Protein AF-A0A3Q1IW17-F1 (afdb_monomer_lite)

Secondary structure (DSSP, 8-state):
-EEEEEEE--TTT-EEEEEEEEETTEEEEESSGGGGGG--SEEEEGGG--------TTS-----

Sequence (64 aa):
MEGVLYKWTNYMSGWQPRWFILENGVISYYDSEEDVGKGSKGSIKMSVCDIKGVHDPGWPEVEP

Organism: Anabas testudineus (NCBI:txid64144)

Structure (mmCIF, N/CA/C/O backbone):
data_AF-A0A3Q1IW17-F1
#
_entry.id   AF-A0A3Q1IW17-F1
#
loop_
_atom_site.group_PDB
_atom_site.id
_atom_site.type_symbol
_atom_site.label_atom_id
_atom_site.label_alt_id
_atom_site.label_comp_id
_atom_site.label_asym_id
_atom_site.label_entity_id
_atom_site.label_seq_id
_atom_site.pdbx_PDB_ins_code
_atom_site.Cartn_x
_atom_site.Cartn_y
_atom_site.Cartn_z
_atom_site.occupancy
_atom_site.B_iso_or_equiv
_atom_site.auth_seq_id
_atom_site.auth_comp_id
_atom_site.auth_asym_id
_atom_site.auth_atom_id
_atom_site.pdbx_PDB_model_num
ATOM 1 N N . MET A 1 1 ? -9.566 -0.584 9.080 1.00 93.94 1 MET A N 1
ATOM 2 C CA . MET A 1 1 ? -8.247 -0.887 9.689 1.00 93.94 1 MET A CA 1
ATOM 3 C C . MET A 1 1 ? -7.286 0.160 9.183 1.00 93.94 1 MET A C 1
ATOM 5 O O . MET A 1 1 ? -7.329 0.441 7.992 1.00 93.94 1 MET A O 1
ATOM 9 N N . GLU A 1 2 ? -6.467 0.735 10.051 1.00 97.31 2 GLU A N 1
ATOM 10 C CA . GLU A 1 2 ? -5.555 1.817 9.685 1.00 97.31 2 GLU A CA 1
ATOM 11 C C . GLU A 1 2 ? -4.230 1.711 10.434 1.00 97.31 2 GLU A C 1
ATOM 13 O O . GLU A 1 2 ? -4.155 1.045 11.469 1.00 97.31 2 GLU A O 1
ATOM 18 N N . GLY A 1 3 ? -3.180 2.306 9.873 1.00 97.81 3 GLY A N 1
ATOM 19 C CA . GLY A 1 3 ? -1.856 2.297 10.482 1.00 97.81 3 GLY A CA 1
ATOM 20 C C . GLY A 1 3 ? -0.734 2.656 9.516 1.00 97.81 3 GLY A C 1
ATOM 21 O O . GLY A 1 3 ? -0.935 2.818 8.310 1.00 97.81 3 GLY A O 1
ATOM 22 N N . VAL A 1 4 ? 0.479 2.758 10.059 1.00 97.56 4 VAL A N 1
ATOM 23 C CA . VAL A 1 4 ? 1.687 3.020 9.271 1.00 97.56 4 VAL A CA 1
ATOM 24 C C . VAL A 1 4 ? 2.182 1.731 8.622 1.00 97.56 4 VAL A C 1
ATOM 26 O O . VAL A 1 4 ? 2.451 0.749 9.310 1.00 97.56 4 VAL A O 1
ATOM 29 N N . LEU A 1 5 ? 2.378 1.762 7.303 1.00 96.94 5 LEU A N 1
ATOM 30 C CA . LEU A 1 5 ? 3.155 0.757 6.573 1.00 96.94 5 LEU A CA 1
ATOM 31 C C . LEU A 1 5 ? 4.258 1.445 5.769 1.00 96.94 5 LEU A C 1
ATOM 33 O O . LEU A 1 5 ? 4.132 2.605 5.368 1.00 96.94 5 LEU A O 1
ATOM 37 N N . TYR A 1 6 ? 5.332 0.713 5.487 1.00 95.25 6 TYR A N 1
ATOM 38 C CA . TYR A 1 6 ? 6.382 1.194 4.598 1.00 95.25 6 TYR A CA 1
ATOM 3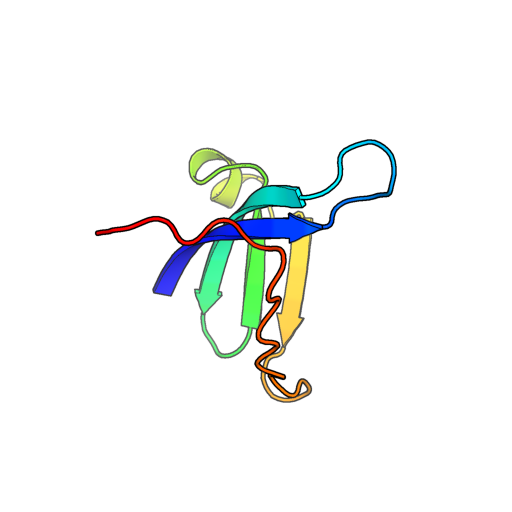9 C C . TYR A 1 6 ? 6.002 0.938 3.142 1.00 95.25 6 TYR A C 1
ATOM 41 O O . TYR A 1 6 ? 5.659 -0.177 2.753 1.00 95.25 6 TYR A O 1
ATOM 49 N N . LYS A 1 7 ? 6.096 1.981 2.315 1.00 95.00 7 LYS A N 1
ATOM 50 C CA . LYS A 1 7 ? 5.858 1.921 0.872 1.00 95.00 7 LYS A CA 1
ATOM 51 C C . LYS A 1 7 ? 7.118 2.306 0.112 1.00 95.00 7 LYS A C 1
ATOM 53 O O . LYS A 1 7 ? 7.673 3.377 0.347 1.00 95.00 7 LYS A O 1
ATOM 58 N N . TRP A 1 8 ? 7.516 1.493 -0.866 1.00 93.69 8 TRP A N 1
ATOM 59 C CA . TRP A 1 8 ? 8.534 1.896 -1.830 1.00 93.69 8 TRP A CA 1
ATOM 60 C C . TRP A 1 8 ? 7.973 3.017 -2.712 1.00 93.69 8 TRP A C 1
ATOM 62 O O . TRP A 1 8 ? 6.926 2.880 -3.361 1.00 93.69 8 TRP A O 1
ATOM 72 N N . THR A 1 9 ? 8.619 4.177 -2.669 1.00 92.31 9 THR A N 1
ATOM 73 C CA . THR A 1 9 ? 8.132 5.391 -3.335 1.00 92.31 9 THR A CA 1
ATOM 74 C C . THR A 1 9 ? 8.814 5.610 -4.676 1.00 92.31 9 THR A C 1
ATOM 76 O O . THR A 1 9 ? 8.124 5.788 -5.676 1.00 92.31 9 THR A O 1
ATOM 79 N N . ASN A 1 10 ? 10.145 5.575 -4.705 1.00 93.44 10 ASN A N 1
ATOM 80 C CA . ASN A 1 10 ? 10.987 5.667 -5.896 1.00 93.44 10 ASN A CA 1
ATOM 81 C C . ASN A 1 10 ? 12.437 5.275 -5.533 1.00 93.44 10 ASN A C 1
ATOM 83 O O . ASN A 1 10 ? 12.735 5.027 -4.368 1.00 93.44 10 ASN A O 1
ATOM 87 N N . TYR A 1 11 ? 13.345 5.255 -6.514 1.00 91.12 11 TYR A N 1
ATOM 88 C CA . TYR A 1 11 ? 14.758 4.906 -6.298 1.00 91.12 11 TYR A CA 1
ATOM 89 C C . TYR A 1 11 ? 15.537 5.873 -5.393 1.00 91.12 11 TYR A C 1
ATOM 91 O O . TYR A 1 11 ? 16.500 5.451 -4.766 1.00 91.12 11 TYR A O 1
ATOM 99 N N . MET A 1 12 ? 15.144 7.147 -5.326 1.00 93.56 12 MET A N 1
ATOM 100 C CA . MET A 1 12 ? 15.856 8.168 -4.547 1.00 93.56 12 MET A CA 1
ATOM 101 C C . MET A 1 12 ? 15.447 8.155 -3.070 1.00 93.56 12 MET A C 1
ATOM 103 O O . MET A 1 12 ? 16.285 8.314 -2.192 1.00 93.56 12 MET A O 1
ATOM 107 N N . SER A 1 13 ? 14.154 7.981 -2.790 1.00 91.31 13 SER A N 1
ATOM 108 C CA . SER A 1 13 ? 13.582 8.030 -1.438 1.00 91.31 13 SER A CA 1
ATOM 109 C C . SER A 1 13 ? 13.367 6.645 -0.824 1.00 91.31 13 SER A C 1
ATOM 111 O O . SER A 1 13 ? 13.201 6.532 0.386 1.00 91.31 13 SER A O 1
ATOM 113 N N . GLY A 1 14 ? 13.346 5.588 -1.635 1.00 95.31 14 GLY A N 1
ATOM 114 C CA . GLY A 1 14 ? 13.183 4.211 -1.182 1.00 95.31 14 GLY A CA 1
ATOM 115 C C . GLY A 1 14 ? 11.877 3.946 -0.424 1.00 95.31 14 GLY A C 1
ATOM 116 O O . GLY A 1 14 ? 10.808 4.462 -0.783 1.00 95.31 14 GLY A O 1
ATOM 117 N N . TRP A 1 15 ? 11.968 3.107 0.612 1.00 94.25 15 TRP A N 1
ATOM 118 C CA . TRP A 1 15 ? 10.879 2.811 1.544 1.00 94.25 15 TRP A CA 1
ATOM 119 C C . TRP A 1 15 ? 10.606 4.012 2.447 1.00 94.25 15 TRP A C 1
ATOM 121 O O . TRP A 1 15 ? 11.499 4.500 3.130 1.00 94.25 15 TRP A O 1
ATOM 131 N N . GLN A 1 16 ? 9.359 4.470 2.471 1.00 96.12 16 GLN A N 1
ATOM 132 C CA . GLN A 1 16 ? 8.918 5.581 3.311 1.00 96.12 16 GLN A CA 1
ATOM 133 C C . GLN A 1 16 ? 7.676 5.165 4.105 1.00 96.12 16 GLN A C 1
ATOM 135 O O . GLN A 1 16 ? 6.831 4.454 3.546 1.00 96.12 16 GLN A O 1
ATOM 140 N N . PRO A 1 17 ? 7.535 5.594 5.370 1.00 96.88 17 PRO A N 1
ATOM 141 C CA . PRO A 1 17 ? 6.318 5.356 6.133 1.00 96.88 17 PRO A CA 1
ATOM 142 C C . PRO A 1 17 ? 5.158 6.127 5.496 1.00 96.88 17 PRO A C 1
ATOM 144 O O . PRO A 1 17 ? 5.307 7.286 5.105 1.00 96.88 17 PRO A O 1
ATOM 147 N N . ARG A 1 18 ? 4.004 5.476 5.365 1.00 97.62 18 ARG A N 1
ATOM 148 C CA . ARG A 1 18 ? 2.753 6.075 4.890 1.00 97.62 18 ARG A CA 1
ATOM 149 C C . ARG A 1 18 ? 1.611 5.605 5.766 1.00 97.62 18 ARG A C 1
ATOM 151 O O . ARG A 1 18 ? 1.619 4.462 6.221 1.00 97.62 18 ARG A O 1
ATOM 158 N N . TRP A 1 19 ? 0.631 6.476 5.970 1.00 98.12 19 TRP A N 1
ATOM 159 C CA . TRP A 1 19 ? -0.603 6.092 6.640 1.00 98.12 19 TRP A CA 1
ATOM 160 C C . TRP A 1 19 ? -1.498 5.361 5.648 1.00 98.12 19 TRP A C 1
ATOM 162 O O . TRP A 1 19 ? -1.811 5.904 4.587 1.00 98.12 19 TRP A O 1
ATOM 172 N N . PHE A 1 20 ? -1.880 4.131 5.969 1.00 98.25 20 PHE A N 1
ATOM 173 C CA . PHE A 1 20 ? -2.775 3.321 5.159 1.00 98.25 20 PHE A CA 1
ATOM 174 C C . PHE A 1 20 ? -4.114 3.156 5.857 1.00 98.25 20 PHE A C 1
ATOM 176 O O . PHE A 1 20 ? -4.165 2.917 7.0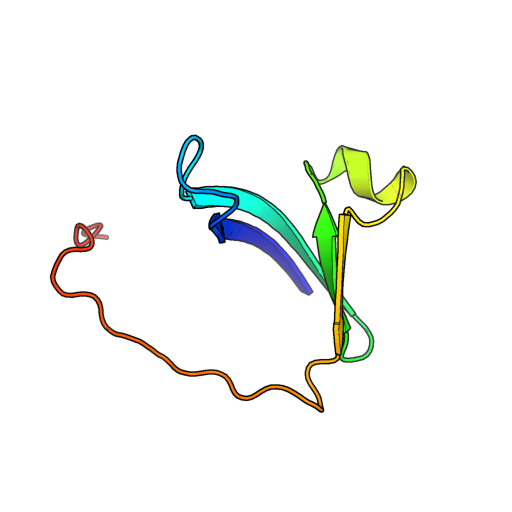59 1.00 98.25 20 PHE A O 1
ATOM 183 N N . ILE A 1 21 ? -5.186 3.213 5.074 1.00 98.19 21 ILE A N 1
ATOM 184 C CA . ILE A 1 21 ? -6.541 2.886 5.509 1.00 98.19 21 ILE A CA 1
ATOM 185 C C . ILE A 1 21 ? -7.063 1.789 4.586 1.00 98.19 21 ILE A C 1
ATOM 187 O O . ILE A 1 21 ? -7.074 1.939 3.365 1.00 98.19 21 ILE A O 1
ATOM 191 N N . LEU A 1 22 ? -7.483 0.673 5.178 1.00 97.75 22 LEU A N 1
ATOM 192 C CA . LEU A 1 22 ? -8.241 -0.379 4.514 1.00 97.75 22 LEU A CA 1
ATOM 193 C C . LEU A 1 22 ? -9.709 -0.242 4.909 1.00 97.75 22 LEU A C 1
ATOM 195 O O . LEU A 1 22 ? -10.083 -0.512 6.060 1.00 97.75 22 LEU A O 1
ATOM 199 N N . GLU A 1 23 ? -10.525 0.138 3.932 1.00 97.31 23 GLU A N 1
ATOM 200 C CA . GLU A 1 23 ? -11.960 0.346 4.083 1.00 97.31 23 GLU A CA 1
ATOM 201 C C . GLU A 1 23 ? -12.692 -0.126 2.818 1.00 97.31 23 GLU A C 1
ATOM 203 O O . GLU A 1 23 ? -12.234 0.084 1.698 1.00 97.31 23 GLU A O 1
ATOM 208 N N . ASN A 1 24 ? -13.829 -0.811 2.980 1.00 96.44 24 ASN A N 1
ATOM 209 C CA . ASN A 1 24 ? -14.683 -1.255 1.866 1.00 96.44 24 ASN A CA 1
ATOM 210 C C . ASN A 1 24 ? -13.947 -2.056 0.767 1.00 96.44 24 ASN A C 1
ATOM 212 O O . ASN A 1 24 ? -14.278 -1.978 -0.418 1.00 96.44 24 ASN A O 1
ATOM 216 N N . GLY A 1 25 ? -12.931 -2.837 1.152 1.00 96.50 25 GLY A N 1
ATOM 217 C CA . GLY A 1 25 ? -12.124 -3.632 0.220 1.00 96.50 25 GLY A CA 1
ATOM 218 C C . GLY A 1 25 ? -11.173 -2.808 -0.656 1.00 96.50 25 GLY A C 1
ATOM 219 O O . GLY A 1 25 ? -10.634 -3.340 -1.627 1.00 96.50 25 GLY A O 1
ATOM 220 N N . VAL A 1 26 ? -10.959 -1.532 -0.333 1.00 97.94 26 VAL A N 1
ATOM 221 C CA . VAL A 1 26 ? -9.983 -0.646 -0.966 1.00 97.94 26 VAL A CA 1
ATOM 222 C C . VAL A 1 26 ? -8.929 -0.271 0.066 1.00 97.94 26 VAL A C 1
ATOM 224 O O . VAL A 1 26 ? -9.254 0.121 1.184 1.00 97.94 26 VAL A O 1
ATOM 227 N N . ILE A 1 27 ? -7.661 -0.413 -0.308 1.00 97.69 27 ILE A N 1
ATOM 228 C CA . ILE A 1 27 ? -6.544 0.094 0.479 1.00 97.69 27 ILE A CA 1
ATOM 229 C C . ILE A 1 27 ? -6.090 1.432 -0.107 1.00 97.69 27 ILE A C 1
ATOM 231 O O . ILE A 1 27 ? -5.725 1.515 -1.281 1.00 97.69 27 ILE A O 1
ATOM 235 N N . SER A 1 28 ? -6.126 2.480 0.705 1.00 98.00 28 SER A N 1
ATOM 236 C CA . SER A 1 28 ? -5.739 3.846 0.346 1.00 98.00 28 SER A CA 1
ATOM 237 C C . SER A 1 28 ? -4.558 4.293 1.198 1.00 98.00 28 SER A C 1
ATOM 239 O O . SER A 1 28 ? -4.424 3.843 2.335 1.00 98.00 28 SER A O 1
ATOM 241 N N . TYR A 1 29 ? -3.699 5.169 0.667 1.00 97.94 29 TYR A N 1
ATOM 242 C CA . TYR A 1 29 ? -2.572 5.712 1.431 1.00 97.94 29 TYR A CA 1
ATOM 243 C C . TYR A 1 29 ? -2.447 7.233 1.361 1.00 97.94 29 TYR A C 1
ATOM 245 O O . TYR A 1 29 ? -2.826 7.875 0.373 1.00 97.94 29 TYR A O 1
ATOM 253 N N . TYR A 1 30 ? -1.857 7.782 2.418 1.00 98.00 30 TYR A N 1
ATOM 254 C CA . TYR A 1 30 ? -1.681 9.207 2.676 1.00 98.00 30 TYR A CA 1
ATOM 255 C C . TYR A 1 30 ? -0.245 9.486 3.136 1.00 98.00 30 TYR A C 1
ATOM 257 O O . TYR A 1 30 ? 0.496 8.564 3.497 1.00 98.00 30 TYR A O 1
ATOM 265 N N . ASP A 1 31 ? 0.171 10.753 3.082 1.00 96.56 31 ASP A N 1
ATOM 266 C CA . ASP A 1 31 ? 1.495 11.149 3.570 1.00 96.56 31 ASP A CA 1
ATOM 267 C C . ASP A 1 31 ? 1.592 10.966 5.098 1.00 96.56 31 ASP A C 1
ATOM 269 O O . ASP A 1 31 ? 2.571 10.383 5.562 1.00 96.56 31 ASP A O 1
ATOM 273 N N . SER A 1 32 ? 0.549 11.353 5.842 1.00 96.94 32 SER A N 1
ATOM 274 C CA . SER A 1 32 ? 0.365 11.124 7.283 1.00 96.94 32 SER A CA 1
ATOM 275 C C . SER A 1 32 ? -1.119 10.887 7.633 1.00 96.94 32 SER A C 1
ATOM 277 O O . SER A 1 32 ? -1.991 11.020 6.772 1.00 96.94 32 SER A O 1
ATOM 279 N N . GLU A 1 33 ? -1.416 10.546 8.891 1.00 97.31 33 GLU A N 1
ATOM 280 C CA . GLU A 1 33 ? -2.793 10.426 9.410 1.00 97.31 33 GLU A CA 1
ATOM 281 C C . GLU A 1 33 ? -3.570 11.754 9.303 1.00 97.31 33 GLU A C 1
ATOM 283 O O . GLU A 1 33 ? -4.732 11.785 8.904 1.00 97.31 33 GLU A O 1
ATOM 288 N N . GLU A 1 34 ? -2.904 12.882 9.552 1.00 97.06 34 GLU A N 1
ATOM 289 C CA . GLU A 1 34 ? -3.489 14.228 9.463 1.00 97.06 34 GLU A CA 1
ATOM 290 C C . GLU A 1 34 ? -3.884 14.609 8.024 1.00 97.06 34 GLU A C 1
ATOM 292 O O . GLU A 1 34 ? -4.747 15.462 7.797 1.00 97.06 34 GLU A O 1
ATOM 297 N N . ASP A 1 35 ? -3.266 13.968 7.028 1.00 96.94 35 ASP A N 1
ATOM 298 C CA . ASP A 1 35 ? -3.508 14.2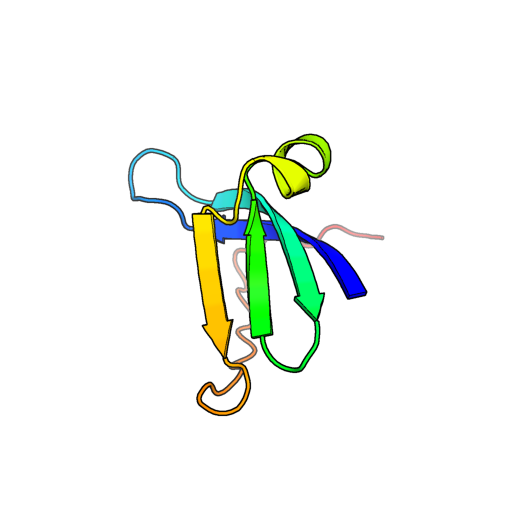27 5.611 1.00 96.94 35 ASP A CA 1
ATOM 299 C C . ASP A 1 35 ? -4.710 13.457 5.044 1.00 96.94 35 ASP A C 1
ATOM 301 O O . ASP A 1 35 ? -5.066 13.664 3.881 1.00 96.94 35 ASP A O 1
ATOM 305 N N . VAL A 1 36 ? -5.389 12.624 5.842 1.00 95.06 36 VAL A N 1
ATOM 306 C CA . VAL A 1 36 ? -6.562 11.849 5.393 1.00 95.06 36 VAL A CA 1
ATOM 307 C C . VAL A 1 36 ? -7.653 12.758 4.817 1.00 95.06 36 VAL A C 1
ATOM 309 O O . VAL A 1 36 ? -8.203 12.479 3.749 1.00 95.06 36 VAL A O 1
ATOM 312 N N . GLY A 1 37 ? -7.892 13.911 5.451 1.00 93.75 37 GLY A N 1
ATOM 313 C CA . GLY A 1 37 ? -8.857 14.912 4.982 1.00 93.75 37 GLY A CA 1
ATOM 314 C C . GLY A 1 37 ? -8.439 15.672 3.715 1.00 93.75 37 GLY A C 1
ATOM 315 O O . GLY A 1 37 ? -9.277 16.321 3.093 1.00 93.75 37 GLY A O 1
ATOM 316 N N . LYS A 1 38 ? -7.165 15.597 3.306 1.00 94.31 38 LYS A N 1
ATOM 317 C CA . LYS A 1 38 ? -6.629 16.284 2.113 1.00 94.31 38 LYS A CA 1
ATOM 318 C C . LYS A 1 38 ? -6.748 15.446 0.837 1.00 94.31 38 LYS A C 1
ATOM 320 O O . LYS A 1 38 ? -6.491 15.954 -0.254 1.00 94.31 38 LYS A O 1
ATOM 325 N N . GLY A 1 39 ? -7.158 14.185 0.968 1.00 93.62 39 GLY A N 1
ATOM 326 C CA . GLY A 1 39 ? -7.347 13.252 -0.138 1.00 93.62 39 GLY A CA 1
ATOM 327 C C . GLY A 1 39 ? -6.205 12.246 -0.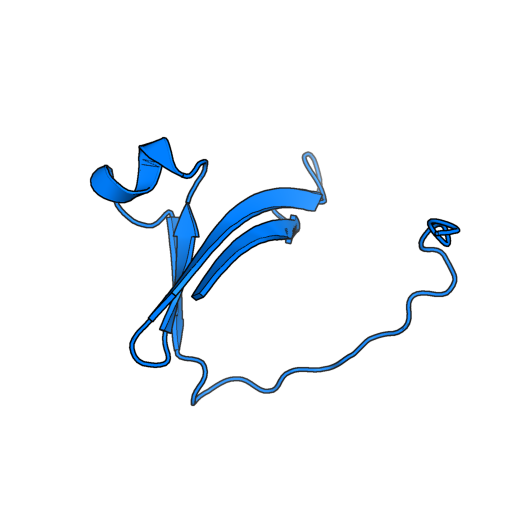289 1.00 93.62 39 GLY A C 1
ATOM 328 O O . GLY A 1 39 ? -5.045 12.514 0.027 1.00 93.62 39 GLY A O 1
ATOM 329 N N . SER A 1 40 ? -6.548 11.055 -0.785 1.00 96.12 40 SER A N 1
ATOM 330 C CA . SER A 1 40 ? -5.602 9.942 -0.912 1.00 96.12 40 SER A CA 1
ATOM 331 C C . SER A 1 40 ? -4.534 10.216 -1.968 1.00 96.12 40 SER A C 1
ATOM 333 O O . SER A 1 40 ? -4.842 10.720 -3.049 1.00 96.12 40 SER A O 1
ATOM 335 N N . LYS A 1 41 ? -3.300 9.775 -1.713 1.00 96.88 41 LYS A N 1
ATOM 336 C CA . LYS A 1 41 ? -2.207 9.784 -2.701 1.00 96.88 41 LYS A CA 1
ATOM 337 C C . LYS A 1 41 ? -2.266 8.605 -3.672 1.00 96.88 41 LYS A C 1
ATOM 339 O O . LYS A 1 41 ? -1.622 8.638 -4.716 1.00 96.88 41 LYS A O 1
ATOM 344 N N . GLY A 1 42 ? -3.033 7.574 -3.334 1.00 96.81 42 GLY A N 1
ATOM 345 C CA . GLY A 1 42 ? -3.322 6.438 -4.197 1.00 96.81 42 GLY A CA 1
ATOM 346 C C . GLY A 1 42 ? -4.223 5.433 -3.490 1.00 96.81 42 GLY A C 1
ATOM 347 O O . GLY A 1 42 ? -4.273 5.402 -2.260 1.00 96.81 42 GLY A O 1
ATOM 348 N N . SER A 1 43 ? -4.939 4.635 -4.282 1.00 97.25 43 SER A N 1
ATOM 349 C CA . SER A 1 43 ? -5.882 3.626 -3.793 1.00 97.25 43 SER A CA 1
ATOM 350 C C . SER A 1 43 ? -5.872 2.390 -4.688 1.00 97.25 43 SER A C 1
ATOM 352 O O . SER A 1 43 ? -5.744 2.510 -5.907 1.00 97.25 43 SER A O 1
ATOM 354 N N . ILE A 1 44 ? -6.012 1.207 -4.092 1.00 96.81 44 ILE A N 1
ATOM 355 C CA . ILE A 1 44 ? -6.009 -0.082 -4.791 1.00 96.81 44 ILE A CA 1
ATOM 356 C C . ILE A 1 44 ? -7.169 -0.929 -4.269 1.00 96.81 44 ILE A C 1
ATOM 358 O O . ILE A 1 44 ? -7.351 -1.079 -3.063 1.00 96.81 44 ILE A O 1
ATOM 362 N N . LYS A 1 45 ? -7.962 -1.510 -5.174 1.00 97.31 45 LYS A N 1
ATOM 363 C CA . LYS A 1 45 ? -9.032 -2.434 -4.792 1.00 97.31 45 LYS A CA 1
ATOM 364 C C . LYS A 1 45 ? -8.437 -3.811 -4.507 1.00 97.31 45 LYS A C 1
ATOM 366 O O . LYS A 1 45 ? -7.904 -4.452 -5.403 1.00 97.31 45 LYS A O 1
ATOM 371 N N . MET A 1 46 ? -8.580 -4.292 -3.279 1.00 95.75 46 MET A N 1
ATOM 372 C CA . MET A 1 46 ? -7.970 -5.550 -2.841 1.00 95.75 46 MET A CA 1
ATOM 373 C C . MET A 1 46 ? -8.524 -6.766 -3.586 1.00 95.75 46 MET A C 1
ATOM 375 O O . MET A 1 46 ? -7.814 -7.742 -3.772 1.00 95.75 46 MET A O 1
ATOM 379 N N . SER A 1 47 ? -9.767 -6.699 -4.078 1.00 96.56 47 SER A N 1
ATOM 380 C CA . SER A 1 47 ? -10.398 -7.808 -4.807 1.00 96.56 47 SER A CA 1
ATOM 381 C C . SER A 1 47 ? -9.761 -8.122 -6.166 1.00 96.56 47 SER A C 1
ATOM 383 O O . SER A 1 47 ? -10.148 -9.102 -6.789 1.00 96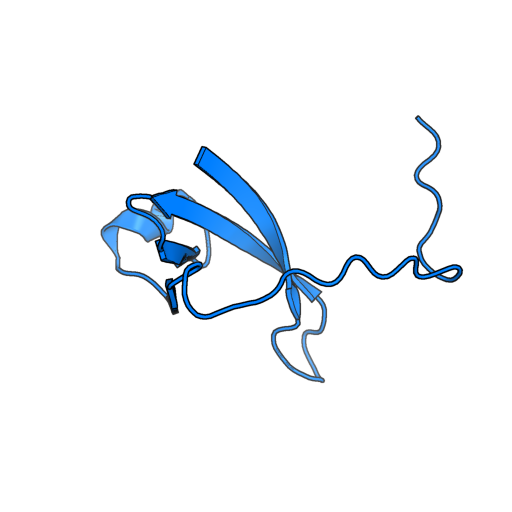.56 47 SER A O 1
ATOM 385 N N . VAL A 1 48 ? -8.873 -7.262 -6.674 1.00 95.81 48 VAL A N 1
ATOM 386 C CA . VAL A 1 48 ? -8.159 -7.475 -7.946 1.00 95.81 48 VAL A CA 1
ATOM 387 C C . VAL A 1 48 ? -6.658 -7.677 -7.732 1.00 95.81 48 VAL A C 1
ATOM 389 O O . VAL A 1 48 ? -5.878 -7.558 -8.675 1.00 95.81 48 VAL A O 1
ATOM 392 N N . CYS A 1 49 ? -6.239 -7.937 -6.493 1.00 93.44 49 CYS A N 1
ATOM 393 C CA . CYS A 1 49 ? -4.840 -8.087 -6.125 1.00 93.44 49 CYS A CA 1
ATOM 394 C C . CYS A 1 49 ? -4.610 -9.380 -5.348 1.00 93.44 49 CYS A C 1
ATOM 396 O O . CYS A 1 49 ? -5.412 -9.748 -4.493 1.00 93.44 49 CYS A O 1
ATOM 398 N N . ASP A 1 50 ? -3.455 -9.995 -5.587 1.00 95.00 50 ASP A N 1
ATOM 399 C CA . ASP A 1 50 ? -2.948 -11.098 -4.779 1.00 95.00 50 ASP A CA 1
ATOM 400 C C . ASP A 1 50 ? -1.863 -10.592 -3.832 1.00 95.00 50 ASP A C 1
ATOM 402 O O . ASP A 1 50 ? -0.981 -9.818 -4.220 1.00 95.00 50 ASP A O 1
ATOM 406 N N . ILE A 1 51 ? -1.897 -11.066 -2.589 1.00 92.00 51 ILE A N 1
ATOM 407 C CA . ILE A 1 51 ? -0.858 -10.777 -1.604 1.00 92.00 51 ILE A CA 1
ATOM 408 C C . ILE A 1 51 ? 0.201 -11.870 -1.698 1.00 92.00 51 ILE A C 1
ATOM 410 O O . ILE A 1 51 ? -0.079 -13.046 -1.473 1.00 92.00 51 ILE A O 1
ATOM 414 N N . LYS A 1 52 ? 1.437 -11.474 -2.002 1.00 92.31 52 LYS A N 1
ATOM 415 C CA . LYS A 1 52 ? 2.600 -12.362 -1.970 1.00 92.31 52 LYS A CA 1
ATOM 416 C C . LYS A 1 52 ? 3.448 -12.016 -0.757 1.00 92.31 52 LYS A C 1
ATOM 418 O O . LYS A 1 52 ? 4.087 -10.968 -0.733 1.00 92.31 52 LYS A O 1
ATOM 423 N N . GLY A 1 53 ? 3.445 -12.897 0.238 1.00 88.81 53 GLY A N 1
ATOM 424 C CA . GLY A 1 53 ? 4.413 -12.830 1.325 1.00 88.81 53 GLY A CA 1
ATOM 425 C C . GLY A 1 53 ? 5.800 -13.146 0.776 1.00 88.81 53 GLY A C 1
ATOM 426 O O . GLY A 1 53 ? 6.000 -14.209 0.190 1.00 88.81 53 GLY A O 1
ATOM 427 N N . VAL A 1 54 ? 6.740 -12.220 0.935 1.00 85.94 54 VAL A N 1
ATOM 428 C CA . VAL A 1 54 ? 8.151 -12.441 0.618 1.00 85.94 54 VAL A CA 1
ATOM 429 C C . VAL A 1 54 ? 8.911 -12.383 1.931 1.00 85.94 54 VAL A C 1
ATOM 431 O O . VAL A 1 54 ? 8.811 -11.399 2.658 1.00 85.94 54 VAL A O 1
ATOM 434 N N . HIS A 1 55 ? 9.641 -13.449 2.239 1.00 79.94 55 HIS A N 1
ATOM 435 C CA . HIS A 1 55 ? 10.645 -13.416 3.289 1.00 79.94 55 HIS A CA 1
ATOM 436 C C . HIS A 1 55 ? 11.918 -12.840 2.671 1.00 79.94 55 HIS A C 1
ATOM 438 O O . HIS A 1 55 ? 12.500 -13.467 1.784 1.00 79.94 55 HIS A O 1
ATOM 444 N N . ASP A 1 56 ? 12.291 -11.628 3.077 1.00 75.12 56 ASP A N 1
ATOM 445 C CA . ASP A 1 56 ? 13.570 -11.031 2.707 1.00 75.12 56 ASP A CA 1
ATOM 446 C C . ASP A 1 56 ? 14.602 -11.367 3.795 1.00 75.12 56 ASP A C 1
ATOM 448 O O . ASP A 1 56 ? 14.549 -10.772 4.873 1.00 75.12 56 ASP A O 1
ATOM 452 N N . PRO A 1 57 ? 15.535 -12.307 3.546 1.00 72.38 57 PRO A N 1
ATOM 453 C CA . PRO A 1 57 ? 16.558 -12.677 4.520 1.00 72.38 57 PRO A CA 1
ATOM 454 C C . PRO A 1 57 ? 17.580 -11.555 4.784 1.00 72.38 57 PRO A C 1
ATOM 456 O O . PRO A 1 57 ? 18.432 -11.711 5.652 1.00 72.38 57 PRO A O 1
ATOM 459 N N . GLY A 1 58 ? 17.537 -10.446 4.031 1.00 70.00 58 GLY A N 1
ATOM 460 C CA . GLY A 1 58 ? 18.355 -9.254 4.264 1.00 70.00 58 GLY A CA 1
ATOM 461 C C . GLY A 1 58 ? 17.689 -8.181 5.131 1.00 70.00 58 GLY A C 1
ATOM 462 O O . GLY A 1 58 ? 18.333 -7.176 5.439 1.00 70.00 58 GLY A O 1
ATOM 463 N N . TRP A 1 59 ? 16.421 -8.356 5.518 1.00 65.00 59 TRP A N 1
ATOM 464 C CA . TRP A 1 59 ? 15.751 -7.437 6.437 1.00 65.00 59 TRP A CA 1
ATOM 465 C C . TRP A 1 59 ? 16.270 -7.679 7.859 1.00 65.00 59 TRP A C 1
ATOM 467 O O . TRP A 1 59 ? 16.302 -8.836 8.280 1.00 65.00 59 TRP A O 1
ATOM 477 N N . PRO A 1 60 ? 16.687 -6.640 8.610 1.00 58.94 60 PRO A N 1
ATOM 478 C CA . PRO A 1 60 ? 17.161 -6.844 9.970 1.00 58.94 60 PRO A CA 1
ATOM 479 C C . PRO A 1 60 ? 16.037 -7.490 10.777 1.00 58.94 60 PRO A C 1
ATOM 481 O O . PRO A 1 60 ? 14.937 -6.937 10.870 1.00 58.94 60 PRO A O 1
ATOM 484 N N . GLU A 1 61 ? 16.305 -8.671 11.334 1.00 61.44 61 GLU A N 1
ATOM 485 C CA . GLU A 1 61 ? 15.463 -9.246 12.372 1.00 61.44 61 GLU A CA 1
ATOM 486 C C . GLU A 1 61 ? 15.439 -8.226 13.510 1.00 61.44 61 GLU A C 1
ATOM 488 O O . GLU A 1 61 ? 16.415 -8.035 14.234 1.00 61.44 61 GLU A O 1
ATOM 493 N N . VAL A 1 62 ? 14.341 -7.481 1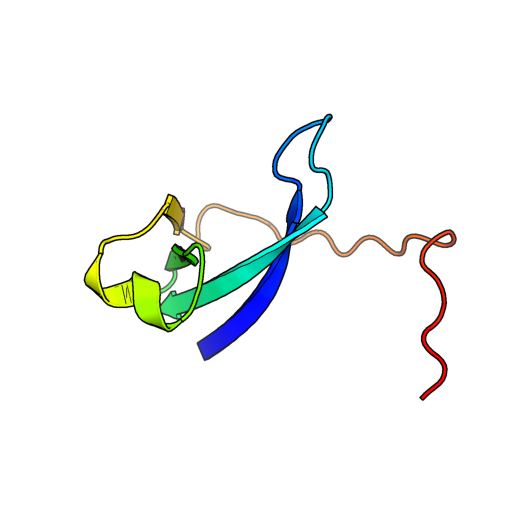3.607 1.00 56.81 62 VAL A N 1
ATOM 494 C CA . VAL A 1 62 ? 14.012 -6.756 14.826 1.00 56.81 62 VAL A CA 1
ATOM 495 C C . VAL A 1 62 ? 13.720 -7.843 15.848 1.00 56.81 62 VAL A C 1
ATOM 497 O O . VAL A 1 62 ? 12.629 -8.416 15.850 1.00 56.81 62 VAL A O 1
ATOM 500 N N . GLU A 1 63 ? 14.739 -8.195 16.633 1.00 43.88 63 GLU A N 1
ATOM 501 C CA . GLU A 1 63 ? 14.546 -9.032 17.809 1.00 43.88 63 GLU A CA 1
ATOM 502 C C . GLU A 1 63 ? 13.495 -8.363 18.718 1.00 43.88 63 GLU A C 1
ATOM 504 O O . GLU A 1 63 ? 13.507 -7.132 18.846 1.00 43.88 63 GLU A O 1
ATOM 509 N N . PRO A 1 64 ? 12.544 -9.143 19.265 1.00 57.31 64 PRO A N 1
ATOM 510 C CA . PRO A 1 64 ? 11.441 -8.623 20.070 1.00 57.31 64 PRO A CA 1
ATOM 511 C C . PRO A 1 64 ? 11.885 -7.950 21.375 1.00 57.31 64 PRO A C 1
ATOM 513 O O . PRO A 1 64 ? 12.912 -8.364 21.959 1.00 57.31 64 PRO A O 1
#

InterPro domains:
  IPR001849 Pleckstrin homology domain [PF00169] (1-52)
  IPR001849 Pleckstrin homology domain [PS50003] (1-64)
  IPR011993 PH-like domain superfamily [G3DSA:2.30.29.30] (1-60)
  IPR045188 PH domain containing protein Boi1/Boi2-like [PTHR22902] (1-52)

Radius of gyration: 13.5 Å; chains: 1; bounding box: 33×30×28 Å

Foldseek 3Di:
DKDWDWDQDDPVPGTDIWIWDCDPQKIFTDNYPVCVVVDTPDIDRNVVDDDDDDDDPPPPPPDD

pLDDT: mean 90.64, std 12.32, range [43.88, 98.25]